Protein AF-A0A7S4SI56-F1 (afdb_monomer)

Mean predicted aligned error: 12.39 Å

pLDDT: mean 75.98, std 13.77, range [49.34, 93.75]

Secondary structure (DSSP, 8-state):
-B-S---TTTGGG-TT---EE-TTS--BEEPPP---TT--TTSEEES-SSS-SSSS-EE-TT-SEEE-TTS-EEE-----THHHHHHHHHHHHHHHHHHHHHH--

Sequence (105 aa):
MKLQELSPPGIANLSNLELLHLHDNRLQGTVPRLALKGQTKSSFIADCGSPSEFDTPLDCPDCTMCCNSQQECDVRESQTNFGKWASMIFGSAILALLLASTVFC

Foldseek 3Di:
DEPPDVPDPPQLVPQQQQADAAAPVLYFDEDPDHPHPPDDLHRAEYQQDPPGPDPGGYHYPPHQWHAHPVRDIDGDDPPDCVVVVVVVVVVVVVVVVVVVVVVVD

Radius of gyration: 20.6 Å; Cα contacts (8 Å, |Δi|>4): 160; chains: 1; bounding box: 37×63×26 Å

Solvent-accessible surface area (backbone atoms only — not comparable to full-atom values): 6170 Å² total; per-residue (Å²): 78,72,55,82,72,76,63,57,77,62,74,67,62,45,77,83,44,54,69,46,84,51,54,91,53,60,48,28,45,60,54,71,87,58,88,62,49,79,72,47,64,72,20,26,30,26,37,52,20,81,62,46,88,46,99,57,54,27,45,54,86,65,49,18,19,24,26,20,70,82,75,50,70,44,67,54,72,76,82,62,63,63,72,63,51,50,58,53,54,60,51,51,58,52,51,52,54,55,51,52,65,64,67,77,108

Organism: NCBI:txid49249

Structure (mmCIF, N/CA/C/O backbone):
data_AF-A0A7S4SI56-F1
#
_entry.id   AF-A0A7S4SI56-F1
#
loop_
_atom_site.group_PDB
_atom_site.id
_atom_site.type_symbol
_atom_site.label_atom_id
_atom_site.label_alt_id
_atom_site.label_comp_id
_atom_site.label_asym_id
_atom_site.label_entity_id
_atom_site.label_seq_id
_atom_site.pdbx_PDB_ins_code
_atom_site.Cartn_x
_atom_site.Cartn_y
_atom_site.Cartn_z
_atom_site.occupancy
_atom_site.B_iso_or_equiv
_atom_site.auth_seq_id
_atom_site.auth_comp_id
_atom_site.auth_asym_id
_atom_site.auth_atom_id
_atom_site.pdbx_PDB_model_num
ATOM 1 N N . MET A 1 1 ? 1.575 -10.448 -11.957 1.00 53.47 1 MET A N 1
ATOM 2 C CA . MET A 1 1 ? 0.301 -10.563 -12.710 1.00 53.47 1 MET A CA 1
ATOM 3 C C . MET A 1 1 ? -0.240 -9.167 -13.017 1.00 53.47 1 MET A C 1
ATOM 5 O O . MET A 1 1 ? -0.050 -8.266 -12.213 1.00 53.47 1 MET A O 1
ATOM 9 N N . LYS A 1 2 ? -0.891 -8.946 -14.168 1.00 56.00 2 LYS A N 1
ATOM 10 C CA . LYS A 1 2 ? -1.535 -7.653 -14.474 1.00 56.00 2 LYS A CA 1
ATOM 11 C C . LYS A 1 2 ? -2.956 -7.671 -13.909 1.00 56.00 2 LYS A C 1
ATOM 13 O O . LYS A 1 2 ? -3.708 -8.586 -14.230 1.00 56.00 2 LYS A O 1
ATOM 18 N N . LEU A 1 3 ? -3.326 -6.686 -13.090 1.00 58.72 3 LEU A N 1
ATOM 19 C CA . LEU A 1 3 ? -4.692 -6.538 -12.573 1.00 58.72 3 LEU A CA 1
ATOM 20 C C . LEU A 1 3 ? -5.626 -6.026 -13.679 1.00 58.72 3 LEU A C 1
ATOM 22 O O . LEU A 1 3 ? -6.081 -4.891 -13.652 1.00 58.72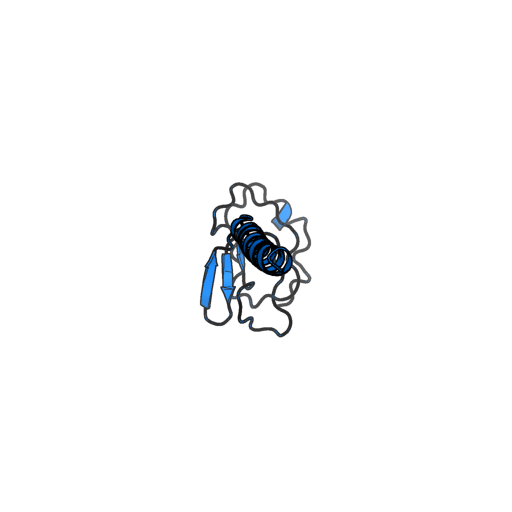 3 LEU A O 1
ATOM 26 N N . GLN A 1 4 ? -5.880 -6.842 -14.699 1.00 54.47 4 GLN A N 1
ATOM 27 C CA . GLN A 1 4 ? -6.920 -6.559 -15.695 1.00 54.47 4 GLN A CA 1
ATOM 28 C C . GLN A 1 4 ? -8.302 -7.083 -15.264 1.00 54.47 4 GLN A C 1
ATOM 30 O O . GLN A 1 4 ? -9.295 -6.754 -15.899 1.00 54.47 4 GLN A O 1
ATOM 35 N N . GLU A 1 5 ? -8.376 -7.826 -14.152 1.00 51.78 5 GLU A N 1
ATOM 36 C CA . GLU A 1 5 ? -9.546 -8.626 -13.747 1.00 51.78 5 GLU A CA 1
ATOM 37 C C . GLU A 1 5 ? -10.010 -8.375 -12.293 1.00 51.78 5 GLU A C 1
ATOM 39 O O . GLU A 1 5 ? -10.800 -9.143 -11.758 1.00 51.78 5 GLU A O 1
ATOM 44 N N . LEU A 1 6 ? -9.623 -7.270 -11.633 1.00 56.06 6 LEU A N 1
ATOM 45 C CA . LEU A 1 6 ? -10.320 -6.811 -10.404 1.00 56.06 6 LEU 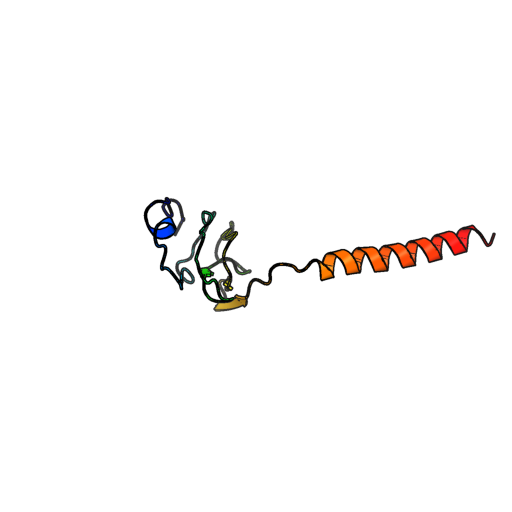A CA 1
ATOM 46 C C . LEU A 1 6 ? -11.692 -6.174 -10.747 1.00 56.06 6 LEU A C 1
ATOM 48 O O . LEU A 1 6 ? -12.135 -5.209 -10.129 1.00 56.06 6 LEU A O 1
ATOM 52 N N . SER A 1 7 ? -12.354 -6.695 -11.784 1.00 53.69 7 SER A N 1
ATOM 53 C CA . SER A 1 7 ? -13.642 -6.224 -12.280 1.00 53.69 7 SER A CA 1
ATOM 54 C C . SER A 1 7 ? -14.723 -6.415 -11.200 1.00 53.69 7 SER A C 1
ATOM 56 O O . SER A 1 7 ? -14.737 -7.431 -10.500 1.00 53.69 7 SER A O 1
ATOM 58 N N . PRO A 1 8 ? -15.621 -5.435 -11.002 1.00 53.34 8 PRO A N 1
ATOM 59 C CA . PRO A 1 8 ? -16.044 -5.017 -9.665 1.00 53.34 8 PRO A CA 1
ATOM 60 C C . PRO A 1 8 ? -17.094 -5.857 -8.911 1.00 53.34 8 PRO A C 1
ATOM 62 O O . PRO A 1 8 ? -17.143 -5.709 -7.692 1.00 53.34 8 PRO A O 1
ATOM 65 N N . PRO A 1 9 ? -17.961 -6.712 -9.498 1.00 53.75 9 PRO A N 1
ATOM 66 C CA . PRO A 1 9 ? -19.126 -7.187 -8.744 1.00 53.75 9 PRO A CA 1
ATOM 67 C C . PRO A 1 9 ? -18.786 -8.195 -7.639 1.00 53.75 9 PRO A C 1
ATOM 69 O O . PRO A 1 9 ? -19.600 -8.392 -6.744 1.00 53.75 9 PRO A O 1
ATOM 72 N N . GLY A 1 10 ? -17.607 -8.826 -7.682 1.00 63.66 10 GLY A N 1
ATOM 73 C CA . GLY A 1 10 ? -17.187 -9.798 -6.673 1.00 63.66 10 GLY A CA 1
ATOM 74 C C . GLY A 1 10 ? -16.730 -9.121 -5.387 1.00 63.66 10 GLY A C 1
ATOM 75 O O . GLY A 1 10 ? -17.459 -9.094 -4.404 1.00 63.66 10 GLY A O 1
ATOM 76 N N . ILE A 1 11 ? -15.524 -8.548 -5.404 1.00 69.44 11 ILE A N 1
ATOM 77 C CA . ILE A 1 11 ? -14.867 -8.017 -4.199 1.00 69.44 11 ILE A CA 1
ATOM 78 C C . ILE A 1 11 ? -15.498 -6.706 -3.716 1.00 69.44 11 ILE A C 1
ATOM 80 O O . ILE A 1 11 ? -15.601 -6.504 -2.508 1.00 69.44 11 ILE A O 1
ATOM 84 N N . ALA A 1 12 ? -15.997 -5.847 -4.614 1.00 65.31 12 ALA A N 1
ATOM 85 C CA . ALA A 1 12 ? -16.657 -4.609 -4.192 1.00 65.31 12 ALA A CA 1
ATOM 86 C C . ALA A 1 12 ? -18.022 -4.857 -3.519 1.00 65.31 12 ALA A C 1
ATOM 88 O O . ALA A 1 12 ? -18.515 -3.984 -2.809 1.00 65.31 12 ALA A O 1
ATOM 89 N N . ASN A 1 13 ? -18.625 -6.038 -3.715 1.00 71.81 13 ASN A N 1
ATOM 90 C CA . ASN A 1 13 ? -19.910 -6.409 -3.116 1.00 71.81 13 ASN A CA 1
ATOM 91 C C . ASN A 1 13 ? -19.762 -7.201 -1.802 1.00 71.81 13 ASN A C 1
ATOM 93 O O . ASN A 1 13 ? -20.756 -7.573 -1.178 1.00 71.81 13 ASN A O 1
ATOM 97 N N . LEU A 1 14 ? -18.530 -7.459 -1.349 1.00 75.75 14 LEU A N 1
ATOM 98 C CA . LEU A 1 14 ? -18.271 -8.124 -0.073 1.00 75.75 14 LEU A CA 1
ATOM 99 C C . LEU A 1 14 ? -18.390 -7.112 1.072 1.00 75.75 14 LEU A C 1
ATOM 101 O O . LEU A 1 14 ? -17.401 -6.601 1.590 1.00 75.75 14 LEU A O 1
ATOM 105 N N . SER A 1 15 ? -19.625 -6.831 1.494 1.00 76.25 15 SER A N 1
ATOM 106 C CA . SER A 1 15 ? -19.927 -5.834 2.533 1.00 76.25 15 SER A CA 1
ATOM 107 C C . SER A 1 15 ? -19.326 -6.133 3.910 1.00 76.25 15 SER A C 1
ATOM 109 O O . SER A 1 15 ? -19.289 -5.238 4.752 1.00 76.25 15 SER A O 1
ATOM 111 N N . ASN A 1 16 ? -18.906 -7.380 4.134 1.00 82.56 16 ASN A N 1
ATOM 112 C CA . ASN A 1 16 ? -18.326 -7.870 5.384 1.00 82.56 16 ASN A CA 1
ATOM 113 C C . ASN A 1 16 ? -16.819 -8.152 5.249 1.00 82.56 16 ASN A C 1
ATOM 115 O O . ASN A 1 16 ? -16.254 -8.839 6.094 1.00 82.56 16 ASN A O 1
ATOM 119 N N . LEU A 1 17 ? -16.173 -7.708 4.163 1.00 82.12 17 LEU A N 1
ATOM 120 C CA . LEU A 1 17 ? -14.738 -7.905 3.987 1.00 82.12 17 LEU A CA 1
ATOM 121 C C . LEU A 1 17 ? -13.967 -6.934 4.889 1.00 82.12 17 LEU A C 1
ATOM 123 O O . LEU A 1 17 ? -13.996 -5.725 4.669 1.00 82.12 17 LEU A O 1
ATOM 127 N N . GLU A 1 18 ? -13.280 -7.483 5.889 1.00 84.06 18 GLU A N 1
ATOM 128 C CA . GLU A 1 18 ? -12.496 -6.720 6.873 1.00 84.06 18 GLU A CA 1
ATOM 129 C C . GLU A 1 18 ? -10.994 -6.688 6.552 1.00 84.06 18 GLU A C 1
ATOM 131 O O . GLU A 1 18 ? -10.292 -5.763 6.956 1.00 84.06 18 GLU A O 1
ATOM 136 N N . LEU A 1 19 ? -10.495 -7.691 5.820 1.00 87.00 19 LEU A N 1
ATOM 137 C CA . LEU A 1 19 ? -9.086 -7.831 5.458 1.00 87.00 19 LEU A CA 1
ATOM 138 C C . LEU A 1 19 ? -8.952 -8.286 4.002 1.00 87.00 19 LEU A C 1
ATOM 140 O O . LEU A 1 19 ? -9.531 -9.295 3.599 1.00 87.00 19 LEU A O 1
ATOM 144 N N . LEU A 1 20 ? -8.140 -7.564 3.235 1.00 88.50 20 LEU A N 1
ATOM 145 C CA . LEU A 1 20 ? -7.765 -7.878 1.864 1.00 88.50 20 LEU A CA 1
ATOM 146 C C . LEU A 1 20 ? -6.237 -7.852 1.740 1.00 88.50 20 LEU A C 1
ATOM 148 O O . LEU A 1 20 ? -5.610 -6.797 1.824 1.00 88.50 20 LEU A O 1
ATOM 152 N N . HIS A 1 21 ? -5.640 -9.024 1.534 1.00 90.31 21 HIS A N 1
ATOM 153 C CA . HIS A 1 21 ? -4.195 -9.189 1.410 1.00 90.31 21 HIS A CA 1
ATOM 154 C C . HIS A 1 21 ? -3.845 -9.624 -0.017 1.00 90.31 21 HIS A C 1
ATOM 156 O O . HIS A 1 21 ? -4.174 -10.731 -0.434 1.00 90.31 21 HIS A O 1
ATOM 162 N N . LEU A 1 22 ? -3.210 -8.723 -0.765 1.00 89.56 22 LEU A N 1
ATOM 163 C CA . LEU A 1 22 ? -2.832 -8.886 -2.169 1.00 89.56 22 LEU A CA 1
ATOM 164 C C . LEU A 1 22 ? -1.317 -8.807 -2.414 1.00 89.56 22 LEU A C 1
ATOM 166 O O . LEU A 1 22 ? -0.894 -8.995 -3.553 1.00 89.56 22 LEU A O 1
ATOM 170 N N . HIS A 1 23 ? -0.5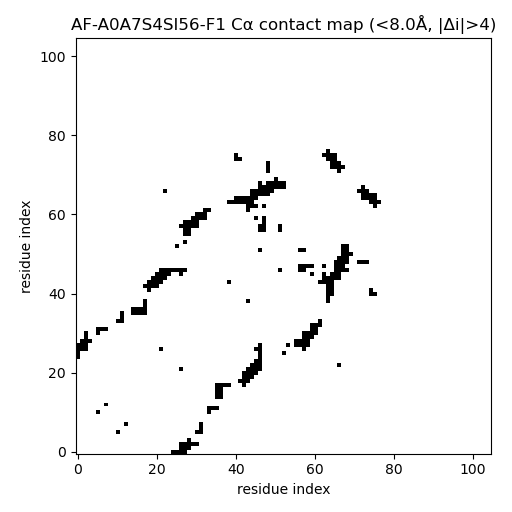12 -8.529 -1.387 1.00 89.75 23 HIS A N 1
ATOM 171 C CA . HIS A 1 23 ? 0.950 -8.519 -1.489 1.00 89.75 23 HIS A CA 1
ATOM 172 C C . HIS A 1 23 ? 1.505 -9.876 -1.961 1.00 89.75 23 HIS A C 1
ATOM 174 O O . HIS A 1 23 ? 0.868 -10.913 -1.774 1.00 89.75 23 HIS A O 1
ATOM 180 N N . ASP A 1 24 ? 2.674 -9.838 -2.600 1.00 86.81 24 ASP A N 1
ATOM 181 C CA . ASP A 1 24 ? 3.424 -10.975 -3.152 1.00 86.81 24 ASP A CA 1
ATOM 182 C C . ASP A 1 24 ? 2.735 -11.670 -4.340 1.00 86.81 24 ASP A C 1
ATOM 184 O O . ASP A 1 24 ? 3.136 -12.729 -4.815 1.00 86.81 24 ASP A O 1
ATOM 188 N N . ASN A 1 25 ? 1.709 -11.030 -4.908 1.00 83.56 25 ASN A N 1
ATOM 189 C CA . ASN A 1 25 ? 1.120 -11.456 -6.180 1.00 83.56 25 ASN A CA 1
ATOM 190 C C . ASN A 1 25 ? 1.775 -10.762 -7.383 1.00 83.56 25 ASN A C 1
ATOM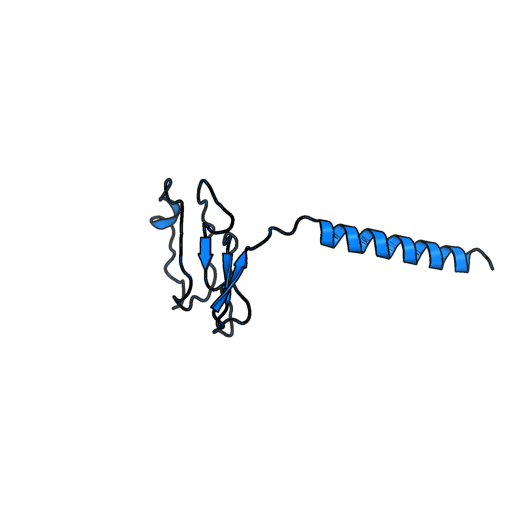 192 O O . ASN A 1 25 ? 1.376 -10.974 -8.542 1.00 83.56 25 ASN A O 1
ATOM 196 N N . ARG A 1 26 ? 2.798 -9.938 -7.111 1.00 81.00 26 ARG A N 1
ATOM 197 C CA . ARG A 1 26 ? 3.574 -9.182 -8.091 1.00 81.00 26 ARG A CA 1
ATOM 198 C C . ARG A 1 26 ? 2.604 -8.405 -8.979 1.00 81.00 26 ARG A C 1
ATOM 200 O O . ARG A 1 26 ? 2.525 -8.629 -10.195 1.00 81.00 26 ARG A O 1
ATOM 207 N N . LEU A 1 27 ? 1.758 -7.594 -8.351 1.00 82.38 27 LEU A N 1
ATOM 208 C CA . LEU A 1 27 ? 0.678 -6.879 -9.026 1.00 82.38 27 LEU A CA 1
ATOM 209 C C . LEU A 1 27 ? 1.194 -5.599 -9.689 1.00 82.38 27 LEU A C 1
ATOM 211 O O . LEU A 1 27 ? 2.028 -4.888 -9.143 1.00 82.38 27 LEU A O 1
ATOM 215 N N . GLN A 1 28 ? 0.657 -5.294 -10.868 1.00 85.06 28 GLN A N 1
ATOM 216 C CA . GLN A 1 28 ? 0.908 -4.045 -11.591 1.00 85.06 28 GLN A CA 1
ATOM 217 C C . GLN A 1 28 ? -0.391 -3.514 -12.207 1.00 85.06 28 GLN A C 1
ATOM 219 O O . GLN A 1 28 ? -1.296 -4.295 -12.539 1.00 85.06 28 GLN A O 1
ATOM 224 N N . GLY A 1 29 ? -0.459 -2.199 -12.418 1.00 85.81 29 GLY A N 1
ATOM 225 C CA . GLY A 1 29 ? -1.643 -1.499 -12.927 1.00 85.81 29 GLY A CA 1
ATOM 226 C C . GLY A 1 29 ? -2.365 -0.713 -11.835 1.00 85.81 29 GLY A C 1
ATOM 227 O O . GLY A 1 29 ? -1.744 -0.323 -10.854 1.00 85.81 29 GLY A O 1
ATOM 228 N N . THR A 1 30 ? -3.667 -0.479 -12.004 1.00 86.88 30 THR A N 1
ATOM 229 C CA . THR A 1 30 ? -4.474 0.308 -11.060 1.00 86.88 30 THR A CA 1
ATOM 230 C C . THR A 1 30 ? -5.503 -0.578 -10.371 1.00 86.88 30 THR A C 1
ATOM 232 O O . THR A 1 30 ? -6.302 -1.245 -11.029 1.00 86.88 30 THR A O 1
ATOM 235 N N . VAL A 1 31 ? -5.505 -0.569 -9.041 1.00 84.94 31 VAL A N 1
ATOM 236 C CA . VAL A 1 31 ? -6.547 -1.187 -8.221 1.00 84.94 31 VAL A CA 1
ATOM 237 C C . VAL A 1 31 ? -7.794 -0.295 -8.281 1.00 84.94 31 VAL A C 1
ATOM 239 O O . VAL A 1 31 ? -7.696 0.906 -8.010 1.00 84.94 31 VAL A O 1
ATOM 242 N N . PRO A 1 32 ? -8.976 -0.833 -8.624 1.00 82.56 32 PRO A N 1
ATOM 243 C CA . PRO A 1 32 ? -10.211 -0.062 -8.555 1.00 82.56 32 PRO A CA 1
ATOM 244 C C . PRO A 1 32 ? -10.509 0.337 -7.109 1.00 82.56 32 PRO A C 1
ATOM 246 O O . PRO A 1 32 ? -10.088 -0.334 -6.169 1.00 82.56 32 PRO A O 1
ATOM 249 N N . ARG A 1 33 ? -11.262 1.423 -6.923 1.00 80.31 33 ARG A N 1
ATOM 250 C CA . ARG A 1 33 ? -11.626 1.852 -5.573 1.00 80.31 33 ARG A CA 1
ATOM 251 C C . ARG A 1 33 ? -12.501 0.812 -4.879 1.00 80.31 33 ARG A C 1
ATOM 253 O O . ARG A 1 33 ? -13.521 0.396 -5.432 1.00 80.31 33 ARG A O 1
ATOM 260 N N . LEU A 1 34 ? -12.115 0.428 -3.668 1.00 76.88 34 LEU A N 1
ATOM 261 C CA . LEU A 1 34 ? -12.802 -0.562 -2.845 1.00 76.88 34 LEU A CA 1
ATOM 262 C C . LEU A 1 34 ? -13.241 0.088 -1.534 1.00 76.88 34 LEU A C 1
ATOM 264 O O . LEU A 1 34 ? -12.429 0.525 -0.722 1.00 76.88 34 LEU A O 1
ATOM 268 N N . ALA A 1 35 ? -14.551 0.115 -1.301 1.00 70.12 35 ALA A N 1
ATOM 269 C CA . ALA A 1 35 ? -15.129 0.626 -0.065 1.00 70.12 35 ALA A CA 1
ATOM 270 C C . ALA A 1 35 ? -15.166 -0.472 1.014 1.00 70.12 35 ALA A C 1
ATOM 272 O O . ALA A 1 35 ? -16.235 -0.975 1.362 1.00 70.12 35 ALA A O 1
ATOM 273 N N . LEU A 1 36 ? -13.998 -0.863 1.533 1.00 73.69 36 LEU A N 1
ATOM 274 C CA . LEU A 1 36 ? -13.922 -1.790 2.668 1.00 73.69 36 LEU A CA 1
ATOM 275 C C . LEU A 1 36 ? -14.505 -1.119 3.922 1.00 73.69 36 LEU A C 1
ATOM 277 O O . LEU A 1 36 ? -14.166 0.026 4.233 1.00 73.69 36 LEU A O 1
ATOM 281 N N . LYS A 1 37 ? -15.400 -1.810 4.634 1.00 66.31 37 LYS A N 1
ATOM 282 C CA . LYS A 1 37 ? -15.972 -1.324 5.899 1.00 66.31 37 LYS A CA 1
ATOM 283 C C . LYS A 1 37 ? -15.047 -1.702 7.054 1.00 66.31 37 LYS A C 1
ATOM 285 O O . LYS A 1 37 ? -14.545 -2.814 7.094 1.00 66.31 37 LYS A O 1
ATOM 290 N N . GLY A 1 38 ? -14.850 -0.790 8.007 1.00 63.78 38 GLY A N 1
AT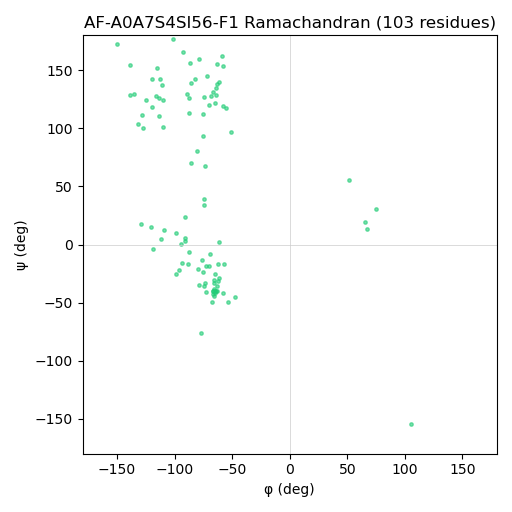OM 291 C CA . GLY A 1 38 ? -14.024 -1.066 9.190 1.00 63.78 38 GLY A CA 1
ATOM 292 C C . GLY A 1 38 ? -12.516 -1.063 8.922 1.00 63.78 38 GLY A C 1
ATOM 293 O O . GLY A 1 38 ? -11.784 -1.777 9.600 1.00 63.78 38 GLY A O 1
ATOM 294 N N . GLN A 1 39 ? -12.048 -0.267 7.950 1.00 67.81 39 GLN A N 1
ATOM 295 C CA . GLN A 1 39 ? -10.626 -0.202 7.606 1.00 67.81 39 GLN A CA 1
ATOM 296 C C . GLN A 1 39 ? -9.755 0.142 8.820 1.00 67.81 39 GLN A C 1
ATOM 298 O O . GLN A 1 39 ? -9.832 1.232 9.390 1.00 67.81 39 GLN A O 1
ATOM 303 N N . THR A 1 40 ? -8.883 -0.793 9.178 1.00 78.69 40 THR A N 1
ATOM 304 C CA . THR A 1 40 ? -7.728 -0.556 10.045 1.00 78.69 40 THR A CA 1
ATOM 305 C C . THR A 1 40 ? -6.507 -0.237 9.178 1.00 78.69 40 THR A C 1
ATOM 307 O O . THR A 1 40 ? -6.515 -0.492 7.971 1.00 78.69 40 THR A O 1
ATOM 310 N N . LYS A 1 41 ? -5.425 0.292 9.772 1.00 82.62 41 LYS A N 1
ATOM 311 C CA . LYS A 1 41 ? -4.190 0.636 9.035 1.00 82.62 41 LYS A CA 1
ATOM 312 C C . LYS A 1 41 ? -3.570 -0.554 8.270 1.00 82.62 41 LYS A C 1
ATOM 314 O O . LYS A 1 41 ? -2.777 -0.337 7.367 1.00 82.62 41 LYS A O 1
ATOM 319 N N . SER A 1 42 ? -3.950 -1.793 8.575 1.00 82.38 42 SER A N 1
ATOM 320 C CA . SER A 1 42 ? -3.451 -3.020 7.936 1.00 82.38 42 SER A CA 1
ATOM 321 C C . SER A 1 42 ? -4.547 -3.857 7.259 1.00 82.38 42 SER A C 1
ATOM 323 O O . SER A 1 42 ? -4.324 -5.021 6.941 1.00 82.38 42 SER A O 1
ATOM 325 N N . SER A 1 43 ? -5.733 -3.285 7.033 1.00 87.94 43 SER A N 1
ATOM 326 C CA . SER A 1 43 ? -6.873 -3.995 6.430 1.00 87.94 43 SER A CA 1
ATOM 327 C C . SER A 1 43 ? -6.748 -4.210 4.921 1.00 87.94 43 SER A C 1
ATOM 329 O O . SER A 1 43 ? -7.351 -5.140 4.393 1.00 87.94 43 SER A O 1
ATOM 331 N N . PHE A 1 44 ? -5.960 -3.397 4.214 1.00 90.31 44 PHE A N 1
ATOM 332 C CA . PHE A 1 44 ? -5.746 -3.545 2.779 1.00 90.31 44 PHE A CA 1
ATOM 333 C C . PHE A 1 44 ? -4.256 -3.476 2.436 1.00 90.31 44 PHE 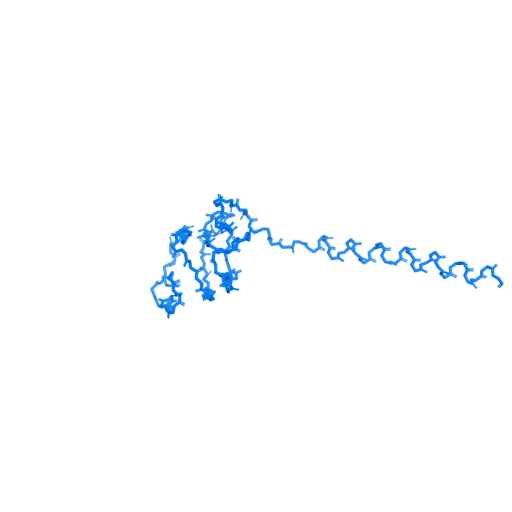A C 1
ATOM 335 O O . PHE A 1 44 ? -3.660 -2.398 2.426 1.00 90.31 44 PHE A O 1
ATOM 342 N N . ILE A 1 45 ? -3.671 -4.641 2.159 1.00 92.19 45 ILE A N 1
ATOM 343 C CA . ILE A 1 45 ? -2.234 -4.850 1.964 1.00 92.19 45 ILE A CA 1
ATOM 344 C C . ILE A 1 45 ? -1.959 -5.174 0.489 1.00 92.19 45 ILE A C 1
ATOM 346 O O . ILE A 1 45 ? -2.531 -6.137 -0.022 1.00 92.19 45 ILE A O 1
ATOM 350 N N . ALA A 1 46 ? -1.081 -4.431 -0.195 1.00 91.94 46 ALA A N 1
ATOM 351 C CA . ALA A 1 46 ? -0.728 -4.699 -1.600 1.00 91.94 46 ALA A CA 1
ATOM 352 C C . ALA A 1 46 ? 0.708 -4.284 -1.987 1.00 91.94 46 ALA A C 1
ATOM 354 O O . ALA A 1 46 ? 1.389 -3.589 -1.234 1.00 91.94 46 ALA A O 1
ATOM 355 N N . ASP A 1 47 ? 1.128 -4.655 -3.204 1.00 91.38 47 ASP A N 1
ATOM 356 C CA . ASP A 1 47 ? 2.450 -4.376 -3.807 1.00 91.38 47 ASP A CA 1
ATOM 357 C C . ASP A 1 47 ? 2.630 -2.909 -4.279 1.00 91.38 47 ASP A C 1
ATOM 359 O O . ASP A 1 47 ? 3.168 -2.646 -5.354 1.00 91.38 47 ASP A O 1
ATOM 363 N N . CYS A 1 48 ? 2.119 -1.933 -3.519 1.00 90.88 48 CYS A N 1
ATOM 364 C CA . CYS A 1 48 ? 2.216 -0.497 -3.833 1.00 90.88 48 CYS A CA 1
ATOM 365 C C . CYS A 1 48 ? 3.449 0.197 -3.230 1.00 90.88 48 CYS A C 1
ATOM 367 O O . CYS A 1 48 ? 3.560 1.421 -3.307 1.00 90.88 48 CYS A O 1
ATOM 369 N N . GLY A 1 49 ? 4.351 -0.556 -2.591 1.00 90.31 49 GLY A N 1
ATOM 370 C CA . GLY A 1 49 ? 5.575 -0.024 -1.994 1.00 90.31 49 GLY A CA 1
ATOM 371 C C . GLY A 1 49 ? 6.675 0.233 -3.027 1.00 90.31 49 GLY A C 1
ATOM 372 O O . GLY A 1 49 ? 6.675 -0.331 -4.120 1.00 90.31 49 GLY A O 1
ATOM 373 N N . SER A 1 50 ? 7.640 1.080 -2.661 1.00 91.12 50 SER A N 1
ATOM 374 C CA . SER A 1 50 ? 8.834 1.368 -3.464 1.00 91.12 50 SER A CA 1
ATOM 375 C C . SER A 1 50 ? 10.081 0.788 -2.786 1.00 91.12 50 SER A C 1
ATOM 377 O O . SER A 1 50 ? 10.208 0.949 -1.572 1.00 91.1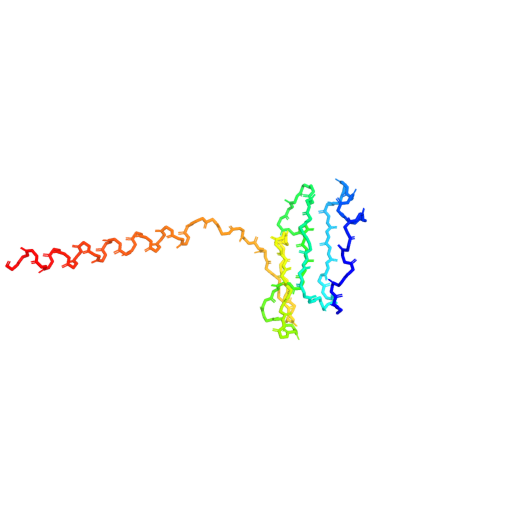2 50 SER A O 1
ATOM 379 N N . PRO A 1 51 ? 11.016 0.159 -3.524 1.00 91.50 51 PRO A N 1
ATOM 380 C CA . PRO A 1 51 ? 10.986 -0.078 -4.971 1.00 91.50 51 PRO A CA 1
ATOM 381 C C . PRO A 1 51 ? 9.956 -1.142 -5.390 1.00 91.50 51 PRO A C 1
ATOM 383 O O . PRO A 1 51 ? 9.737 -2.127 -4.686 1.00 91.50 51 PRO A O 1
ATOM 386 N N . SER A 1 52 ? 9.330 -0.951 -6.554 1.00 86.62 52 SER A N 1
ATOM 387 C CA . SER A 1 52 ? 8.471 -1.964 -7.171 1.00 86.62 52 SER A CA 1
ATOM 388 C C . SER A 1 52 ? 9.286 -2.929 -8.025 1.00 86.62 52 SER A C 1
ATOM 390 O O . SER A 1 52 ? 10.337 -2.583 -8.558 1.00 86.62 52 SER A O 1
ATOM 392 N N . GLU A 1 53 ? 8.756 -4.132 -8.226 1.00 86.62 53 GLU A N 1
ATOM 393 C CA . GLU A 1 53 ? 9.367 -5.124 -9.118 1.00 86.62 53 GLU A CA 1
ATOM 394 C C . GLU A 1 53 ? 9.131 -4.823 -10.615 1.00 86.62 53 GLU A C 1
ATOM 396 O O . GLU A 1 53 ? 9.762 -5.417 -11.485 1.00 86.62 53 GLU A O 1
ATOM 401 N N . PHE A 1 54 ? 8.213 -3.904 -10.922 1.00 86.25 54 PHE A N 1
ATOM 402 C CA . PHE A 1 54 ? 7.822 -3.528 -12.283 1.00 86.25 54 PHE A CA 1
ATOM 403 C C . PHE A 1 54 ? 8.175 -2.075 -12.593 1.00 86.25 54 PHE A C 1
ATOM 405 O O . PHE A 1 54 ? 8.112 -1.228 -11.700 1.00 86.25 54 PHE A O 1
ATOM 412 N N . ASP A 1 55 ? 8.421 -1.781 -13.876 1.00 86.75 55 ASP A N 1
ATOM 413 C CA . ASP A 1 55 ? 8.627 -0.416 -14.395 1.00 86.75 55 ASP A CA 1
ATOM 414 C C . ASP A 1 55 ? 7.401 0.485 -14.180 1.00 86.75 55 ASP A C 1
ATOM 416 O O . ASP A 1 55 ? 7.520 1.701 -14.037 1.00 86.75 55 ASP A O 1
ATOM 420 N N . THR A 1 56 ? 6.207 -0.118 -14.154 1.00 87.06 56 THR A N 1
ATOM 421 C CA . THR A 1 56 ? 4.956 0.543 -13.771 1.00 87.06 56 THR A CA 1
ATOM 422 C C . THR A 1 56 ? 4.480 -0.017 -12.427 1.00 87.06 56 THR A C 1
ATOM 424 O O . THR A 1 56 ? 3.904 -1.113 -12.415 1.00 87.06 56 THR A O 1
ATOM 427 N N . PRO A 1 57 ? 4.706 0.700 -11.308 1.00 87.75 57 PRO A N 1
ATOM 428 C CA . PRO A 1 57 ? 4.253 0.281 -9.985 1.00 87.75 57 PRO A CA 1
ATOM 429 C C . PRO A 1 57 ? 2.732 0.106 -9.910 1.00 87.75 57 PRO A C 1
ATOM 431 O O . PRO A 1 57 ? 1.980 0.627 -10.737 1.00 87.75 57 PRO A O 1
ATOM 434 N N . LEU A 1 58 ? 2.272 -0.604 -8.882 1.00 90.06 58 LEU A N 1
ATOM 435 C CA . LEU A 1 58 ? 0.855 -0.714 -8.568 1.00 90.06 58 LEU A CA 1
ATOM 436 C C . LEU A 1 58 ? 0.308 0.622 -8.041 1.00 90.06 58 LEU A C 1
ATOM 438 O O . LEU A 1 58 ? 0.719 1.097 -6.983 1.00 90.06 58 LEU A O 1
ATOM 442 N N . ASP A 1 59 ? -0.680 1.187 -8.727 1.00 89.62 59 ASP A N 1
ATOM 443 C CA . ASP A 1 59 ? -1.477 2.299 -8.218 1.00 89.62 59 ASP A CA 1
ATOM 444 C C . ASP A 1 59 ? -2.664 1.757 -7.417 1.00 89.62 59 ASP A C 1
ATOM 446 O O . ASP A 1 59 ? -3.562 1.116 -7.963 1.00 89.62 59 ASP A O 1
ATOM 450 N N . CYS A 1 60 ? -2.669 1.994 -6.108 1.00 88.81 60 CYS A N 1
ATOM 451 C CA . CYS A 1 60 ? -3.742 1.546 -5.230 1.00 88.81 60 CYS A CA 1
ATOM 452 C C . CYS A 1 60 ? -4.288 2.714 -4.403 1.00 88.81 60 CYS A C 1
ATOM 454 O O . CYS A 1 60 ? -3.668 3.069 -3.405 1.00 88.81 60 CYS A O 1
ATOM 456 N N . PRO A 1 61 ? -5.423 3.338 -4.756 1.00 85.69 61 PRO A N 1
ATOM 457 C CA . PRO A 1 61 ? -5.919 4.526 -4.057 1.00 85.69 61 PRO A CA 1
ATOM 458 C C . PRO A 1 61 ? -6.344 4.259 -2.604 1.00 85.69 61 PRO A C 1
ATOM 460 O O . PRO A 1 61 ? -6.177 5.147 -1.766 1.00 85.69 61 PRO A O 1
ATOM 463 N N . ASP A 1 62 ? -6.814 3.046 -2.305 1.00 87.00 62 ASP A N 1
ATOM 464 C CA . ASP A 1 62 ? -7.435 2.703 -1.016 1.00 87.00 62 ASP A CA 1
ATOM 465 C C . ASP A 1 62 ? -6.603 1.727 -0.164 1.00 87.00 62 ASP A C 1
ATOM 467 O O . ASP A 1 62 ? -7.054 1.299 0.895 1.00 87.00 62 ASP A O 1
ATOM 471 N N . CYS A 1 63 ? -5.391 1.360 -0.596 1.00 89.44 63 CYS A N 1
ATOM 472 C CA . CYS A 1 63 ? -4.521 0.497 0.203 1.00 89.44 63 CYS A CA 1
ATOM 473 C C . CYS A 1 63 ? -4.123 1.194 1.506 1.00 89.44 63 CYS A C 1
ATOM 475 O O . CYS A 1 63 ? -3.715 2.358 1.502 1.00 89.44 63 CYS A O 1
ATOM 477 N N . THR A 1 64 ? -4.201 0.465 2.616 1.00 91.31 64 THR A N 1
ATOM 478 C CA . THR A 1 64 ? -3.809 0.958 3.940 1.00 91.31 64 THR A CA 1
ATOM 479 C C . THR A 1 64 ? -2.383 0.549 4.294 1.00 91.31 64 THR A C 1
ATOM 481 O O . THR A 1 64 ? -1.754 1.204 5.117 1.00 91.31 64 THR A O 1
ATOM 484 N N . MET A 1 65 ? -1.854 -0.498 3.657 1.00 91.62 65 MET A N 1
ATOM 485 C CA . MET A 1 65 ? -0.483 -0.975 3.813 1.00 91.62 65 MET A CA 1
ATOM 486 C C . MET A 1 65 ? 0.120 -1.285 2.440 1.00 91.62 65 MET A C 1
ATOM 488 O O . MET A 1 65 ? -0.487 -1.979 1.623 1.00 91.62 65 MET A O 1
ATOM 492 N N . CYS A 1 66 ? 1.312 -0.755 2.187 1.00 92.62 66 CYS A N 1
ATOM 493 C CA . CYS A 1 66 ? 2.045 -0.952 0.945 1.00 92.62 66 CYS A CA 1
ATOM 494 C C . CYS A 1 66 ? 3.339 -1.700 1.234 1.00 92.62 66 CYS A C 1
ATOM 496 O O . CYS A 1 66 ? 4.121 -1.266 2.072 1.00 92.62 66 CYS A O 1
ATOM 498 N N . CYS A 1 67 ? 3.564 -2.789 0.511 1.00 93.75 67 CYS A N 1
ATOM 499 C CA . CYS A 1 67 ? 4.780 -3.580 0.594 1.00 93.75 67 CYS A CA 1
ATOM 500 C C . CYS A 1 67 ? 5.565 -3.476 -0.716 1.00 93.75 67 CYS A C 1
ATOM 502 O O . CYS A 1 67 ? 4.971 -3.391 -1.795 1.00 93.75 67 CYS A O 1
ATOM 504 N N . ASN A 1 68 ? 6.890 -3.432 -0.624 1.00 91.88 68 ASN A N 1
ATOM 505 C CA . ASN A 1 68 ? 7.792 -3.297 -1.765 1.00 91.88 68 ASN A CA 1
ATOM 506 C C . ASN A 1 68 ? 8.418 -4.649 -2.167 1.00 91.88 68 ASN A C 1
ATOM 508 O O . ASN A 1 68 ? 8.204 -5.675 -1.517 1.00 91.88 68 ASN A O 1
ATOM 512 N N . SER A 1 69 ? 9.216 -4.667 -3.240 1.00 90.88 69 SER A N 1
ATOM 513 C CA . SER A 1 69 ? 9.873 -5.893 -3.728 1.00 90.88 69 SER A CA 1
ATOM 514 C C . SER A 1 69 ? 10.983 -6.419 -2.806 1.00 90.88 69 SER A C 1
ATOM 516 O O . SER A 1 69 ? 11.530 -7.491 -3.051 1.00 90.88 69 SER A O 1
ATOM 518 N N . GLN A 1 70 ? 11.355 -5.661 -1.775 1.00 93.56 70 GLN A N 1
ATOM 519 C CA . GLN A 1 70 ? 12.349 -6.022 -0.764 1.00 93.56 70 GLN A CA 1
ATOM 520 C C . GLN A 1 70 ? 11.696 -6.546 0.523 1.00 93.56 70 GLN A C 1
ATOM 522 O O . GLN A 1 70 ? 12.391 -6.738 1.517 1.00 93.56 70 GLN A O 1
ATOM 527 N N . GLN A 1 71 ? 10.382 -6.807 0.494 1.00 90.75 71 GLN A N 1
ATOM 528 C CA . GLN A 1 71 ? 9.582 -7.263 1.637 1.00 90.75 71 GLN A CA 1
ATOM 529 C C . GLN A 1 71 ? 9.462 -6.235 2.773 1.00 90.75 71 GLN A C 1
ATOM 531 O O . GLN A 1 71 ? 9.121 -6.584 3.901 1.00 90.75 71 GLN A O 1
ATOM 536 N N . GLU A 1 72 ? 9.712 -4.959 2.488 1.00 93.56 72 GLU A N 1
ATOM 537 C CA . GLU A 1 72 ? 9.471 -3.873 3.430 1.00 93.56 72 GLU A CA 1
ATOM 538 C C . GLU A 1 72 ? 8.040 -3.361 3.254 1.00 93.56 72 GLU A C 1
ATOM 540 O O . GLU A 1 72 ? 7.597 -3.097 2.133 1.00 93.56 72 GLU A O 1
ATOM 545 N N . CYS A 1 73 ? 7.309 -3.269 4.366 1.00 93.00 73 CYS A N 1
ATOM 546 C CA . CYS A 1 73 ? 5.894 -2.926 4.396 1.00 93.00 73 CYS A CA 1
ATOM 547 C C . CYS A 1 73 ? 5.647 -1.734 5.313 1.00 93.00 73 CYS A C 1
ATOM 549 O O . CYS A 1 73 ? 5.911 -1.807 6.512 1.00 93.00 73 CYS A O 1
ATOM 551 N N . ASP A 1 74 ? 5.021 -0.700 4.763 1.00 92.19 74 ASP A N 1
ATOM 552 C CA . ASP A 1 74 ? 4.678 0.514 5.488 1.00 92.19 74 ASP A CA 1
ATOM 553 C C . ASP A 1 74 ? 3.175 0.758 5.486 1.00 92.19 74 ASP A C 1
ATOM 555 O O . ASP A 1 74 ? 2.465 0.543 4.496 1.00 92.19 74 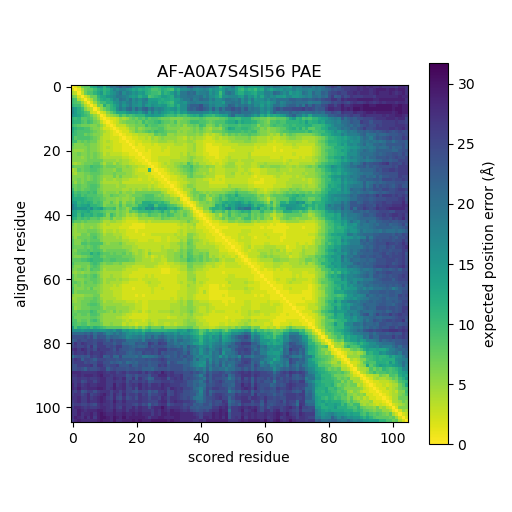ASP A O 1
ATOM 559 N N . VAL A 1 75 ? 2.681 1.263 6.615 1.00 90.50 75 VAL A N 1
ATOM 560 C CA . VAL A 1 75 ? 1.322 1.793 6.691 1.00 90.50 75 VAL A CA 1
ATOM 561 C C . VAL A 1 75 ? 1.240 3.070 5.871 1.00 90.50 75 VAL A C 1
ATOM 563 O O . VAL A 1 75 ? 2.008 4.015 6.047 1.00 90.50 75 VAL A O 1
ATOM 566 N N . ARG A 1 76 ? 0.259 3.119 4.978 1.00 84.88 76 ARG A N 1
ATOM 567 C CA . ARG A 1 76 ? -0.025 4.295 4.178 1.00 84.88 76 ARG A CA 1
ATOM 568 C C . ARG A 1 76 ? -0.715 5.324 5.059 1.00 84.88 76 ARG A C 1
ATOM 570 O O . ARG A 1 76 ? -1.931 5.307 5.245 1.00 84.88 76 ARG A O 1
ATOM 577 N N . GLU A 1 77 ? 0.074 6.223 5.635 1.00 69.31 77 GLU A N 1
ATOM 578 C CA . GLU A 1 77 ? -0.478 7.381 6.323 1.00 69.31 77 GLU A CA 1
ATOM 579 C C . GLU A 1 77 ? -1.186 8.270 5.299 1.00 69.31 77 GLU A C 1
ATOM 581 O O . GLU A 1 77 ? -0.589 8.738 4.327 1.00 69.31 77 GLU A O 1
ATOM 586 N N . SER A 1 78 ? -2.481 8.528 5.504 1.00 62.25 78 SER A N 1
ATOM 587 C CA . SER A 1 78 ? -3.123 9.634 4.802 1.00 62.25 78 SER A CA 1
ATOM 588 C C . SER A 1 78 ? -2.332 10.883 5.170 1.00 62.25 78 SER A C 1
ATOM 590 O O . SER A 1 78 ? -2.249 11.192 6.360 1.00 62.25 78 SER A O 1
ATOM 592 N N . GLN A 1 79 ? -1.736 11.568 4.192 1.00 50.22 79 GLN A N 1
ATOM 593 C CA . GLN A 1 79 ? -1.054 12.839 4.418 1.00 50.22 79 GLN A CA 1
ATOM 594 C C . GLN A 1 79 ? -1.999 13.776 5.176 1.00 50.22 79 GLN A C 1
ATOM 596 O O . GLN A 1 79 ? -2.853 14.440 4.587 1.00 50.22 79 GLN A O 1
ATOM 601 N N . THR A 1 80 ? -1.858 13.845 6.498 1.00 55.09 80 THR A N 1
ATOM 602 C CA . THR A 1 80 ? -2.382 14.981 7.236 1.00 55.09 80 THR A CA 1
ATOM 603 C C . THR A 1 80 ? -1.645 16.190 6.683 1.00 55.09 80 THR A C 1
ATOM 605 O O . THR A 1 80 ? -0.457 16.128 6.358 1.00 55.09 80 THR A O 1
ATOM 608 N N . ASN A 1 81 ? -2.355 17.299 6.506 1.00 55.91 81 ASN A N 1
ATOM 609 C CA . ASN A 1 81 ? -1.811 18.464 5.817 1.00 55.91 81 ASN A CA 1
ATOM 610 C C . ASN A 1 81 ? -0.575 19.086 6.508 1.00 55.91 81 ASN A C 1
ATOM 612 O O . ASN A 1 81 ? -0.039 20.066 6.009 1.00 55.91 81 ASN A O 1
ATOM 616 N N . PHE A 1 82 ? -0.081 18.525 7.611 1.00 61.62 82 PHE A N 1
ATOM 617 C CA . PHE A 1 82 ? 1.063 19.002 8.376 1.00 61.62 82 PHE A CA 1
ATOM 618 C C . PHE A 1 82 ? 2.287 19.346 7.504 1.00 61.62 82 PHE A C 1
ATOM 620 O O . PHE A 1 82 ? 2.830 20.443 7.623 1.00 61.62 82 PHE A O 1
ATOM 627 N N . GLY A 1 83 ? 2.648 18.491 6.536 1.00 57.19 83 GLY A N 1
ATOM 628 C CA . GLY A 1 83 ? 3.758 18.759 5.607 1.00 57.19 83 GLY A CA 1
ATOM 629 C C . GLY A 1 83 ? 3.524 19.951 4.665 1.00 57.19 83 GLY A C 1
ATOM 630 O O . GLY A 1 83 ? 4.456 20.691 4.363 1.00 57.19 83 GLY A O 1
ATOM 631 N N . LYS A 1 84 ? 2.271 20.200 4.257 1.00 57.19 84 LYS A N 1
ATOM 632 C CA . LYS A 1 84 ? 1.902 21.330 3.381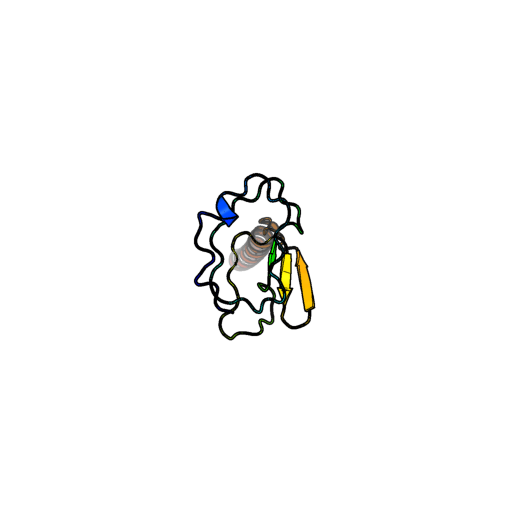 1.00 57.19 84 LYS A CA 1
ATOM 633 C C . LYS A 1 84 ? 1.911 22.669 4.125 1.00 57.19 84 LYS A C 1
ATOM 635 O O . LYS A 1 84 ? 2.288 23.693 3.557 1.00 57.19 84 LYS A O 1
ATOM 640 N N . TRP A 1 85 ? 1.507 22.674 5.395 1.00 62.97 85 TRP A N 1
ATOM 641 C CA . TRP A 1 85 ? 1.419 23.898 6.200 1.00 62.97 85 TRP A CA 1
ATOM 642 C C . TRP A 1 85 ? 2.804 24.303 6.702 1.00 62.97 85 TRP A C 1
ATOM 644 O O . TRP A 1 85 ? 3.119 25.491 6.715 1.00 62.97 85 TRP A O 1
ATOM 654 N N . ALA A 1 86 ? 3.665 23.326 7.008 1.00 61.06 86 ALA A N 1
ATOM 655 C CA . ALA A 1 86 ? 5.068 23.574 7.319 1.00 61.06 86 ALA A CA 1
ATOM 656 C C . ALA A 1 86 ? 5.751 24.382 6.199 1.00 61.06 86 ALA A C 1
ATOM 658 O O . ALA A 1 86 ? 6.316 25.440 6.469 1.00 61.06 86 ALA A O 1
ATOM 659 N N . SER A 1 87 ? 5.606 23.977 4.930 1.00 60.59 87 SER A N 1
ATOM 660 C CA . SER A 1 87 ? 6.162 24.727 3.791 1.00 60.59 87 SER A CA 1
ATOM 661 C C . SER A 1 87 ? 5.590 26.144 3.620 1.00 60.59 87 SER A C 1
ATOM 663 O O . SER A 1 87 ? 6.315 27.038 3.185 1.00 60.59 87 SER A O 1
ATOM 665 N N . MET A 1 88 ? 4.325 26.386 3.992 1.00 62.62 88 MET A N 1
ATOM 666 C CA . MET A 1 88 ? 3.721 27.728 3.933 1.00 62.62 88 MET A CA 1
ATOM 667 C C . MET A 1 88 ? 4.271 28.660 5.021 1.00 62.62 88 MET A C 1
ATOM 669 O O . MET A 1 88 ? 4.560 29.826 4.747 1.00 62.62 88 MET A O 1
ATOM 673 N N . ILE A 1 89 ? 4.464 28.151 6.242 1.00 66.25 89 ILE A N 1
ATOM 674 C CA . ILE A 1 89 ? 4.976 28.948 7.365 1.00 66.25 89 ILE A CA 1
ATOM 675 C C . ILE A 1 89 ? 6.435 29.345 7.117 1.00 66.25 89 ILE A C 1
ATOM 677 O O . ILE A 1 89 ? 6.757 30.534 7.181 1.00 66.25 89 ILE A O 1
ATOM 681 N N . PHE A 1 90 ? 7.305 28.396 6.755 1.00 64.62 90 PHE A N 1
ATOM 682 C CA . PHE A 1 90 ? 8.720 28.701 6.507 1.00 64.62 90 PHE A CA 1
ATOM 683 C C . PHE A 1 90 ? 8.921 29.666 5.326 1.00 64.62 90 PHE A C 1
ATOM 685 O O . PHE A 1 90 ? 9.765 30.556 5.409 1.00 64.62 90 PHE A O 1
ATOM 692 N N . GLY A 1 91 ? 8.104 29.570 4.270 1.00 65.88 91 GLY A N 1
ATOM 693 C CA . GLY A 1 91 ? 8.153 30.507 3.140 1.00 65.88 91 GLY A CA 1
ATOM 694 C C . GLY A 1 91 ? 7.779 31.945 3.520 1.00 65.88 91 GLY A C 1
ATOM 695 O O . GLY A 1 91 ? 8.453 32.891 3.112 1.00 65.88 91 GLY A O 1
ATOM 696 N N . SER A 1 92 ? 6.740 32.121 4.344 1.00 67.62 92 SER A N 1
ATOM 697 C CA . SER A 1 92 ? 6.284 33.451 4.780 1.00 67.62 92 SER A CA 1
ATOM 698 C C . SER A 1 92 ? 7.300 34.185 5.667 1.00 67.62 92 SER A C 1
ATOM 700 O O . SER A 1 92 ? 7.510 35.386 5.492 1.00 67.62 92 SER A O 1
ATOM 702 N N . ALA A 1 93 ? 7.989 33.470 6.564 1.00 70.75 93 ALA A N 1
ATOM 703 C CA . ALA A 1 93 ? 9.021 34.050 7.426 1.00 70.75 93 ALA A CA 1
ATOM 704 C C . ALA A 1 93 ? 10.234 34.552 6.620 1.00 70.75 93 ALA A C 1
ATOM 706 O O . ALA A 1 93 ? 10.758 35.633 6.892 1.00 70.75 93 ALA A O 1
ATOM 707 N N . ILE A 1 94 ? 10.645 33.800 5.592 1.00 73.44 94 ILE A N 1
ATOM 708 C CA . ILE A 1 94 ? 11.744 34.187 4.696 1.00 73.44 94 ILE A CA 1
ATOM 709 C C . ILE A 1 94 ? 11.366 35.434 3.883 1.00 73.44 94 ILE A C 1
ATOM 711 O O . ILE A 1 94 ? 12.161 36.368 3.794 1.00 73.44 94 ILE A O 1
ATOM 715 N N . LEU A 1 95 ? 10.144 35.501 3.341 1.00 68.94 95 LEU A N 1
ATOM 716 C CA . LEU A 1 95 ? 9.681 36.664 2.576 1.00 68.94 95 LEU A CA 1
ATOM 717 C C . LEU A 1 95 ? 9.622 37.938 3.437 1.00 68.94 95 LEU A C 1
ATOM 719 O O . LEU A 1 95 ? 10.033 39.001 2.980 1.00 68.94 95 LEU A O 1
ATOM 723 N N . ALA A 1 96 ? 9.170 37.836 4.690 1.00 69.56 96 ALA A N 1
ATOM 724 C CA . ALA A 1 96 ? 9.127 38.972 5.612 1.00 69.56 96 ALA A CA 1
ATOM 725 C C . ALA A 1 96 ? 10.527 39.524 5.941 1.00 69.56 96 ALA A C 1
ATOM 727 O O . ALA A 1 96 ? 10.713 40.739 5.975 1.00 69.56 96 ALA A O 1
ATOM 728 N N . LEU A 1 97 ? 11.524 38.649 6.125 1.00 68.00 97 LEU A N 1
ATOM 729 C CA . LEU A 1 97 ? 12.919 39.050 6.352 1.00 68.00 97 LEU A CA 1
ATOM 730 C C . LEU A 1 97 ? 13.536 39.735 5.122 1.00 68.00 97 LEU A C 1
ATOM 732 O O . LEU A 1 97 ? 14.246 40.735 5.255 1.00 68.00 97 LEU A O 1
ATOM 736 N N . LEU A 1 98 ? 13.237 39.233 3.921 1.00 67.31 98 LEU A N 1
ATOM 737 C CA . LEU A 1 98 ? 13.700 39.840 2.672 1.00 67.31 98 LEU A CA 1
ATOM 738 C C . LEU A 1 98 ? 13.065 41.219 2.444 1.00 67.31 98 LEU A C 1
ATOM 740 O O . LEU A 1 98 ? 13.774 42.163 2.105 1.00 67.31 98 LEU A O 1
ATOM 744 N N . LEU A 1 99 ? 11.761 41.365 2.703 1.00 64.69 99 LEU A N 1
ATOM 745 C CA . LEU A 1 99 ? 11.063 42.648 2.585 1.00 64.69 99 LEU A CA 1
ATOM 746 C C . LEU A 1 99 ? 11.547 43.669 3.623 1.00 64.69 99 LEU A C 1
ATOM 748 O O . LEU A 1 99 ? 11.762 44.829 3.275 1.00 64.69 99 LEU A O 1
ATOM 752 N N . ALA A 1 100 ? 11.799 43.249 4.867 1.00 63.06 100 ALA A N 1
ATOM 753 C CA . ALA A 1 100 ? 12.397 44.117 5.881 1.00 63.06 100 ALA A CA 1
ATOM 754 C C . ALA A 1 100 ? 13.764 44.654 5.420 1.00 63.06 100 ALA A C 1
ATOM 756 O O . ALA A 1 100 ? 14.028 45.846 5.529 1.00 63.06 100 ALA A O 1
ATOM 757 N N . SER A 1 101 ? 14.590 43.812 4.797 1.00 61.31 101 SER A N 1
ATOM 758 C CA . SER A 1 101 ? 15.908 44.215 4.286 1.00 61.31 101 SER A CA 1
ATOM 759 C C . SER A 1 101 ? 15.835 45.242 3.144 1.00 61.31 101 SER A C 1
ATOM 761 O O . SER A 1 101 ? 16.768 46.018 2.968 1.00 61.31 101 SER A O 1
ATOM 763 N N . THR A 1 102 ? 14.732 45.284 2.386 1.00 61.03 102 THR A N 1
ATOM 764 C CA . THR A 1 102 ? 14.516 46.267 1.304 1.00 61.03 102 THR A CA 1
ATOM 765 C C . THR A 1 102 ? 13.857 47.572 1.755 1.00 61.03 102 THR A C 1
ATOM 767 O O . THR A 1 102 ? 13.904 48.551 1.021 1.00 61.03 102 THR A O 1
ATOM 770 N N . VAL A 1 103 ? 13.236 47.595 2.939 1.00 58.66 103 VAL A N 1
ATOM 771 C CA . VAL A 1 103 ? 12.562 48.781 3.507 1.00 58.66 103 VAL A CA 1
ATOM 772 C C . VAL A 1 103 ? 13.494 49.576 4.434 1.00 58.66 103 VAL A C 1
ATOM 774 O O . VAL A 1 103 ? 13.237 50.741 4.717 1.00 58.66 103 VAL A O 1
ATOM 777 N N . PHE A 1 104 ? 14.604 48.974 4.873 1.00 52.47 104 PHE A N 1
ATOM 778 C CA . PHE A 1 104 ? 15.658 49.635 5.653 1.00 52.47 104 PHE A CA 1
ATOM 779 C C . PHE A 1 104 ? 16.789 50.247 4.796 1.00 52.47 104 PHE A C 1
ATOM 781 O O . PHE A 1 104 ? 17.888 50.459 5.309 1.00 52.47 104 PHE A O 1
ATOM 788 N N . CYS A 1 105 ? 16.527 50.562 3.523 1.00 49.34 105 CYS A N 1
ATOM 789 C CA . CYS A 1 105 ? 17.388 51.425 2.709 1.00 49.34 105 CYS A CA 1
ATOM 790 C C . CYS A 1 105 ? 16.666 52.724 2.345 1.00 49.34 105 CYS A C 1
ATOM 792 O O . CYS A 1 105 ? 15.447 52.660 2.072 1.00 49.34 105 CYS A O 1
#